Protein AF-O88651-F1 (afdb_monomer)

Organism: Marmota monax (NCBI:txid9995)

pLDDT: mean 89.97, std 7.86, range [65.25, 98.12]

Sequence (141 aa):
VVKGGSSGKGTTLRGRSDADLVVFLENLTSFEDQLRRRGEFITEIKKQLEACPKEKFDVKFRIQSSRWSNPRVLSFVLSSSDLSEEVEFDVLPAFDALGQLTKGYRPSPQIYVKLIEECTSRKLEGEFSTCFTELQRAFLK

InterPro domains:
  IPR002934 Polymerase, nucleotidyl transferase domain [PF01909] (1-52)
  IPR006116 2-5OAS/ClassI-CCAase, nucleotidyltransferase domain [cd05400] (1-108)
  IPR018952 2'-5'-oligoadenylate synthetase 1, domain 2/C-terminal [PF10421] (106-141)
  IPR043518 2-5-oligoadenylate synthetase, N-terminal conserved site [PS00832] (5-24)
  IPR043519 Nucleotidyltransferase superfamily [G3DSA:3.30.460.10] (1-102)
  IPR043519 Nucleotidyltransferase superfamily [SSF81301] (1-141)

Nearest PDB structures (foldseek):
  4rwo-assembly1_A  TM=9.104E-01  e=2.899E-19  Sus scrofa
  4ig8-assembly1_A  TM=9.335E-01  e=1.717E-18  Homo sapiens
  4rwq-assembly2_B  TM=7.710E-01  e=2.720E-15  Sus scrofa
  1px5-assembly2_B  TM=7.931E-01  e=2.213E-14  Sus scrofa
  1px5-assembly1_A  TM=8.001E-01  e=5.737E-14  Sus scrofa

Structure (mmCIF, N/CA/C/O backbone):
data_AF-O88651-F1
#
_entry.id   AF-O88651-F1
#
loop_
_atom_site.group_PDB
_atom_site.id
_atom_site.type_symbol
_atom_site.label_atom_id
_atom_site.label_alt_id
_atom_site.label_comp_id
_atom_site.label_asym_id
_atom_site.label_entity_id
_atom_site.label_seq_id
_atom_site.pdbx_PDB_ins_code
_atom_site.Cartn_x
_atom_site.Cartn_y
_atom_site.Cartn_z
_atom_site.occupancy
_atom_site.B_iso_or_equiv
_atom_site.auth_seq_id
_atom_site.auth_comp_id
_atom_site.auth_asym_id
_atom_site.auth_atom_id
_atom_site.pdbx_PDB_model_num
ATOM 1 N N . VAL A 1 1 ? -4.100 -6.310 -6.528 1.00 91.12 1 VAL A N 1
ATOM 2 C CA . VAL A 1 1 ? -3.362 -5.037 -6.736 1.00 91.12 1 VAL A CA 1
ATOM 3 C C . VAL A 1 1 ? -4.351 -3.951 -7.109 1.00 91.12 1 VAL A C 1
ATOM 5 O O . VAL A 1 1 ? -5.204 -4.192 -7.956 1.00 91.12 1 VAL A O 1
ATOM 8 N N . VAL A 1 2 ? -4.255 -2.779 -6.485 1.00 92.75 2 VAL A N 1
ATOM 9 C CA . VAL A 1 2 ? -5.136 -1.632 -6.723 1.00 92.75 2 VAL A CA 1
ATOM 10 C C . VAL A 1 2 ? -4.307 -0.424 -7.141 1.00 92.75 2 VAL A C 1
ATOM 12 O O . VAL A 1 2 ? -3.327 -0.079 -6.489 1.00 92.75 2 VAL A O 1
ATOM 15 N N . LYS A 1 3 ? -4.741 0.248 -8.211 1.00 92.31 3 LYS A N 1
ATOM 16 C CA . L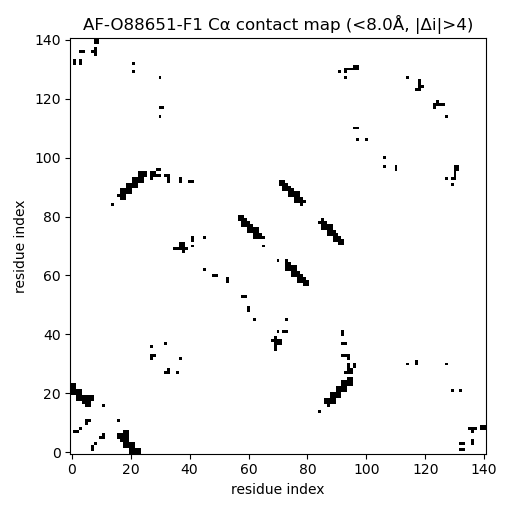YS A 1 3 ? -4.204 1.548 -8.621 1.00 92.31 3 LYS A CA 1
ATOM 17 C C . LYS A 1 3 ? -4.685 2.628 -7.648 1.00 92.31 3 LYS A C 1
ATOM 19 O O . LYS A 1 3 ? -5.884 2.936 -7.628 1.00 92.31 3 LYS A O 1
ATOM 24 N N . GLY A 1 4 ? -3.765 3.145 -6.843 1.00 91.06 4 GLY A N 1
ATOM 25 C CA . GLY A 1 4 ? -3.966 4.240 -5.900 1.00 91.06 4 GLY A CA 1
ATOM 26 C C . GLY A 1 4 ? -3.600 5.596 -6.498 1.00 91.06 4 GLY A C 1
ATOM 27 O O . GLY A 1 4 ? -3.540 5.749 -7.719 1.00 91.06 4 GLY A O 1
ATOM 28 N N . GLY A 1 5 ? -3.365 6.583 -5.634 1.00 89.06 5 GLY A N 1
ATOM 29 C CA . GLY A 1 5 ? -2.819 7.873 -6.052 1.00 89.06 5 GLY A CA 1
ATOM 30 C C . GLY A 1 5 ? -3.679 8.669 -7.021 1.00 89.06 5 GLY A C 1
ATOM 31 O O . GLY A 1 5 ? -4.852 8.365 -7.267 1.00 89.06 5 GLY A O 1
ATOM 32 N N . SER A 1 6 ? -3.067 9.704 -7.592 1.00 85.25 6 SER A N 1
ATOM 33 C CA . SER A 1 6 ? -3.672 10.553 -8.627 1.00 85.25 6 SER A CA 1
ATOM 34 C C . SER A 1 6 ? -4.156 9.719 -9.819 1.00 85.25 6 SER A C 1
ATOM 36 O O . SER A 1 6 ? -5.283 9.865 -10.297 1.00 85.25 6 SER A O 1
ATOM 38 N N . SER A 1 7 ? -3.336 8.750 -10.215 1.00 84.69 7 SER A N 1
ATOM 39 C CA . SER A 1 7 ? -3.562 7.843 -11.329 1.00 84.69 7 SER A CA 1
ATOM 40 C C . SER A 1 7 ? -4.765 6.910 -11.118 1.00 84.69 7 SER A C 1
ATOM 42 O O . SER A 1 7 ? -5.477 6.593 -12.076 1.00 84.69 7 SER A O 1
ATOM 44 N N . GLY A 1 8 ? -5.044 6.481 -9.889 1.00 83.81 8 GLY A N 1
ATOM 45 C CA . GLY A 1 8 ? -6.235 5.712 -9.524 1.00 83.81 8 GLY A CA 1
ATOM 46 C C . GLY A 1 8 ? -7.487 6.575 -9.401 1.00 83.81 8 GLY A C 1
ATOM 47 O O . GLY A 1 8 ? -8.567 6.149 -9.824 1.00 83.81 8 GLY A O 1
ATOM 48 N N . LYS A 1 9 ? -7.326 7.784 -8.854 1.00 88.81 9 LYS A N 1
ATOM 49 C CA . LYS A 1 9 ? -8.387 8.777 -8.615 1.00 88.81 9 LYS A CA 1
ATOM 50 C C . LYS A 1 9 ? -8.850 9.492 -9.890 1.00 88.81 9 LYS A C 1
ATOM 52 O O . LYS A 1 9 ? -9.948 10.022 -9.906 1.00 88.81 9 LYS A O 1
ATOM 57 N N . GLY A 1 10 ? -8.062 9.460 -10.966 1.00 84.44 10 GLY A N 1
ATOM 58 C CA . GLY A 1 10 ? -8.381 10.161 -12.217 1.00 84.44 10 GLY A CA 1
ATOM 59 C C . GLY A 1 10 ? -7.986 11.640 -12.201 1.00 84.44 10 GLY A C 1
ATOM 60 O O . GLY A 1 10 ? -8.532 12.427 -12.962 1.00 84.44 10 GLY A O 1
ATOM 61 N N . THR A 1 11 ? -7.034 12.013 -11.345 1.00 84.38 11 THR A N 1
ATOM 62 C CA . THR A 1 11 ? -6.555 13.393 -11.160 1.00 84.38 11 THR A CA 1
ATOM 63 C C . THR A 1 11 ? -5.093 13.549 -11.599 1.00 84.38 11 THR A C 1
ATOM 65 O O . THR A 1 11 ? -4.347 14.342 -11.027 1.00 84.38 11 THR A O 1
ATOM 68 N N . THR A 1 12 ? -4.651 12.730 -12.557 1.00 86.31 12 THR A N 1
ATOM 69 C CA . THR A 1 12 ? -3.280 12.698 -13.090 1.00 86.31 12 THR A CA 1
ATOM 70 C C . THR A 1 12 ? -2.936 13.997 -13.818 1.00 86.31 12 THR A C 1
ATOM 72 O O . THR A 1 12 ? -3.727 14.498 -14.616 1.00 86.31 12 THR A O 1
ATOM 75 N N . LEU A 1 13 ? -1.722 14.504 -13.602 1.00 82.62 13 LEU A N 1
ATOM 76 C CA . LEU A 1 13 ? -1.134 15.599 -14.369 1.00 82.62 13 LEU A CA 1
ATOM 77 C C . LEU A 1 13 ? -0.146 15.034 -15.395 1.00 82.62 13 LEU A C 1
ATOM 79 O O . LEU A 1 13 ? 0.696 14.194 -15.076 1.00 82.62 13 LEU A O 1
ATOM 83 N N . ARG A 1 14 ? -0.236 15.510 -16.641 1.00 79.50 14 ARG A N 1
ATOM 84 C CA . ARG A 1 14 ? 0.611 15.039 -17.747 1.00 79.50 14 ARG A CA 1
ATOM 85 C C . ARG A 1 14 ? 2.102 15.216 -17.418 1.00 79.50 14 ARG A C 1
ATOM 87 O O . ARG A 1 14 ? 2.517 16.316 -17.058 1.00 79.50 14 ARG A O 1
ATOM 94 N N . GLY A 1 15 ? 2.881 14.140 -17.556 1.00 73.06 15 GLY A N 1
ATOM 95 C CA . GLY A 1 15 ? 4.343 14.130 -17.397 1.00 73.06 15 GLY A CA 1
ATOM 96 C C . GLY A 1 15 ? 4.864 14.374 -15.973 1.00 73.06 15 GLY A C 1
ATOM 97 O O . GLY A 1 15 ? 6.047 14.652 -15.806 1.00 73.06 15 GLY A O 1
ATOM 98 N N . ARG A 1 16 ? 4.000 14.354 -14.945 1.00 72.88 16 ARG A N 1
ATOM 99 C CA . ARG A 1 16 ? 4.386 14.651 -13.547 1.00 72.88 16 ARG A CA 1
ATOM 100 C C . ARG A 1 16 ? 3.813 13.698 -12.505 1.00 72.88 16 ARG A C 1
ATOM 102 O O . ARG A 1 16 ? 4.064 13.890 -11.322 1.00 72.88 16 ARG A O 1
ATOM 109 N N . SER A 1 17 ? 2.987 12.746 -12.917 1.00 72.12 17 SER A N 1
ATOM 110 C CA . SER A 1 17 ? 2.317 11.845 -11.988 1.00 72.12 17 SER A CA 1
ATOM 111 C C . SER A 1 17 ? 2.987 10.485 -11.965 1.00 72.12 17 SER A C 1
ATOM 113 O O . SER A 1 17 ? 3.220 9.870 -13.003 1.00 72.12 17 SER A O 1
ATOM 115 N N . ASP A 1 18 ? 3.212 10.030 -10.749 1.00 84.12 18 ASP A N 1
ATOM 116 C CA . ASP A 1 18 ? 3.539 8.674 -10.363 1.00 84.12 18 ASP A CA 1
ATOM 117 C C . ASP A 1 18 ? 2.312 7.743 -10.432 1.00 84.12 18 ASP A C 1
ATOM 119 O O . ASP A 1 18 ? 1.139 8.141 -10.567 1.00 84.12 18 ASP A O 1
ATOM 123 N N . ALA A 1 19 ? 2.597 6.447 -10.383 1.00 90.12 19 ALA A N 1
ATOM 124 C CA . ALA A 1 19 ? 1.608 5.390 -10.307 1.00 90.12 19 ALA A CA 1
ATOM 125 C C . ALA A 1 19 ? 1.743 4.618 -8.989 1.00 90.12 19 ALA A C 1
ATOM 127 O O . ALA A 1 19 ? 2.574 3.720 -8.861 1.00 90.12 19 ALA A O 1
ATOM 128 N N . ASP A 1 20 ? 0.844 4.910 -8.048 1.00 93.75 20 ASP A N 1
ATOM 129 C CA . ASP A 1 20 ? 0.727 4.139 -6.810 1.00 93.75 20 ASP A CA 1
ATOM 130 C C . ASP A 1 20 ? 0.071 2.779 -7.072 1.00 93.75 20 ASP A C 1
ATOM 132 O O . ASP A 1 20 ? -1.071 2.684 -7.547 1.00 93.75 20 ASP A O 1
ATOM 136 N N . LEU A 1 21 ? 0.764 1.716 -6.689 1.00 96.12 21 LEU A N 1
ATOM 137 C CA . LEU A 1 21 ? 0.292 0.341 -6.712 1.00 96.12 21 LEU A CA 1
ATOM 138 C C . LEU A 1 21 ? 0.207 -0.189 -5.284 1.00 96.12 21 LEU A C 1
ATOM 140 O O . LEU A 1 21 ? 1.209 -0.542 -4.663 1.00 96.12 21 LEU A O 1
ATOM 144 N N . VAL A 1 22 ? -1.016 -0.312 -4.773 1.00 96.81 22 VAL A N 1
ATOM 145 C CA . VAL A 1 22 ? -1.257 -0.978 -3.491 1.00 96.81 22 VAL A CA 1
ATOM 146 C C . VAL A 1 22 ? -1.397 -2.476 -3.728 1.00 96.81 22 VAL A C 1
ATOM 148 O O . VAL A 1 22 ? -2.274 -2.937 -4.471 1.00 96.81 22 VAL A O 1
ATOM 151 N N . VAL A 1 23 ? -0.506 -3.248 -3.114 1.00 97.19 23 VAL A N 1
ATOM 152 C CA . 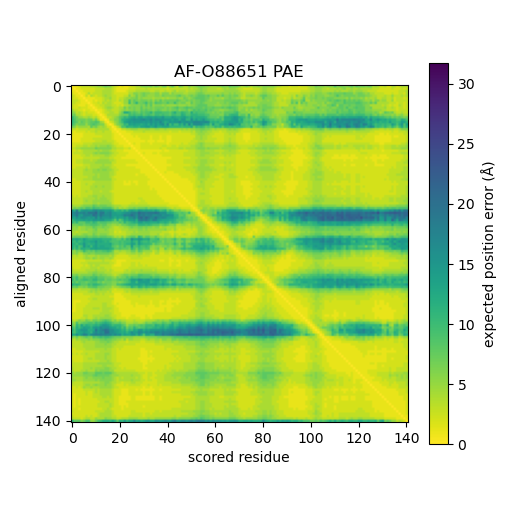VAL A 1 23 ? -0.442 -4.704 -3.256 1.00 97.19 23 VAL A CA 1
ATOM 153 C C . VAL A 1 23 ? -0.962 -5.335 -1.973 1.00 97.19 23 VAL A C 1
ATOM 155 O O . VAL A 1 23 ? -0.255 -5.422 -0.973 1.00 97.19 23 VAL A O 1
ATOM 158 N N . PHE A 1 24 ? -2.219 -5.765 -2.015 1.00 97.12 24 PHE A N 1
ATOM 159 C CA . PHE A 1 24 ? -2.829 -6.545 -0.947 1.00 97.12 24 PHE A CA 1
ATOM 160 C C . PHE A 1 24 ? -2.261 -7.963 -0.937 1.00 97.12 24 PHE A C 1
ATOM 162 O O . PHE A 1 24 ? -2.270 -8.633 -1.972 1.00 97.12 24 PHE A O 1
ATOM 169 N N . LEU A 1 25 ? -1.736 -8.389 0.211 1.00 96.00 25 LEU A N 1
ATOM 170 C CA . LEU A 1 25 ? -1.081 -9.685 0.383 1.00 96.00 25 LEU A CA 1
ATOM 171 C C . LEU A 1 25 ? -1.844 -10.519 1.407 1.00 96.00 25 LEU A C 1
ATOM 173 O O . LEU A 1 25 ? -2.001 -10.090 2.545 1.00 96.00 25 LEU A O 1
ATOM 177 N N . GLU A 1 26 ? -2.235 -11.738 1.037 1.00 94.44 26 GLU 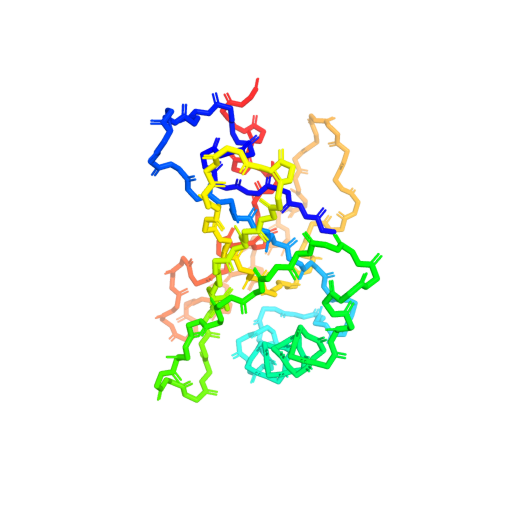A N 1
ATOM 178 C CA . GLU A 1 26 ? -2.949 -12.667 1.932 1.00 94.44 26 GLU A CA 1
ATOM 179 C C . GLU A 1 26 ? -2.141 -13.011 3.195 1.00 94.44 26 GLU A C 1
ATOM 181 O O . GLU A 1 26 ? -2.700 -13.317 4.244 1.00 94.44 26 GLU A O 1
ATOM 186 N N . ASN A 1 27 ? -0.809 -12.928 3.119 1.00 95.94 27 ASN A N 1
ATOM 187 C CA . ASN A 1 27 ? 0.085 -13.179 4.248 1.00 95.94 27 ASN A CA 1
ATOM 188 C C . ASN A 1 27 ? 0.134 -12.037 5.278 1.00 95.94 27 ASN A C 1
ATOM 190 O O . ASN A 1 27 ? 0.759 -12.216 6.326 1.00 95.94 27 ASN A O 1
ATOM 194 N N . LEU A 1 28 ? -0.451 -10.875 4.974 1.00 96.56 28 LEU A N 1
ATOM 195 C CA . LEU A 1 28 ? -0.643 -9.775 5.913 1.00 96.56 28 LEU A CA 1
ATOM 196 C C . LEU A 1 28 ? -2.065 -9.883 6.456 1.00 96.56 28 LEU A C 1
ATOM 198 O O . LEU A 1 28 ? -3.010 -9.633 5.719 1.00 96.56 28 LEU A O 1
ATOM 202 N N . THR A 1 29 ? -2.220 -10.273 7.723 1.00 96.88 29 THR A N 1
ATOM 203 C CA . THR A 1 29 ? -3.545 -10.607 8.286 1.00 96.88 29 THR A CA 1
ATOM 204 C C . THR A 1 29 ? -4.099 -9.553 9.245 1.00 96.88 29 THR A C 1
ATOM 206 O O . THR A 1 29 ? -5.252 -9.633 9.672 1.00 96.88 29 THR A O 1
ATOM 209 N N . SER A 1 30 ? -3.288 -8.550 9.582 1.00 97.69 30 SER A N 1
ATOM 210 C CA . SER A 1 30 ? -3.637 -7.466 10.495 1.00 97.69 30 SER A CA 1
ATOM 211 C C . SER A 1 30 ?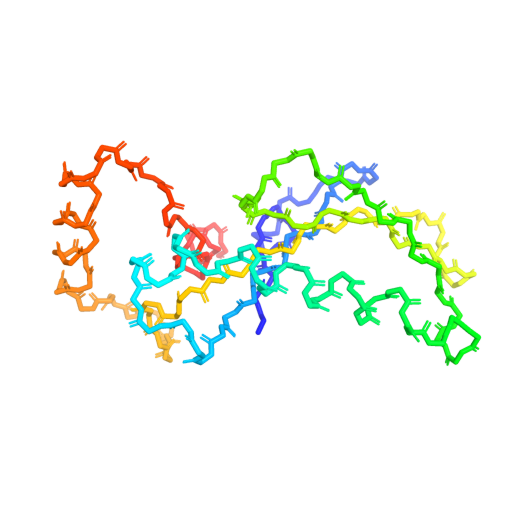 -2.843 -6.191 10.189 1.00 97.69 30 SER A C 1
ATOM 213 O O . SER A 1 30 ? -1.853 -6.201 9.450 1.00 97.69 30 SER A O 1
ATOM 215 N N . PHE A 1 31 ? -3.262 -5.075 10.792 1.00 97.81 31 PHE A N 1
ATOM 216 C CA . PHE A 1 31 ? -2.508 -3.818 10.758 1.00 97.81 31 PHE A CA 1
ATOM 217 C C . PHE A 1 31 ? -1.110 -3.982 11.379 1.00 97.81 31 PHE A C 1
ATOM 219 O O . PHE A 1 31 ? -0.119 -3.527 10.806 1.00 97.81 31 PHE A O 1
ATOM 226 N N . GLU A 1 32 ? -1.009 -4.704 12.498 1.00 96.69 32 GLU A N 1
ATOM 227 C CA . GLU A 1 32 ? 0.271 -5.042 13.126 1.00 96.69 32 GLU A CA 1
ATOM 228 C C . GLU A 1 32 ? 1.180 -5.850 12.188 1.00 96.69 32 GLU A C 1
ATOM 230 O O . GLU A 1 32 ? 2.365 -5.533 12.049 1.00 96.69 32 GLU A O 1
ATOM 235 N N . ASP A 1 33 ? 0.638 -6.864 11.505 1.00 96.81 33 ASP A N 1
ATOM 236 C CA . ASP A 1 33 ? 1.400 -7.681 10.559 1.00 96.81 33 ASP A CA 1
ATOM 237 C C . ASP A 1 33 ? 1.982 -6.825 9.437 1.00 96.81 33 ASP A C 1
ATOM 239 O O . ASP A 1 33 ? 3.167 -6.950 9.118 1.00 96.81 33 ASP A O 1
ATOM 243 N N . GLN A 1 34 ? 1.178 -5.926 8.859 1.00 97.06 34 GLN A N 1
ATOM 244 C CA . GLN A 1 34 ? 1.659 -4.986 7.849 1.00 97.06 34 GLN A CA 1
ATOM 245 C C . GLN A 1 34 ? 2.784 -4.118 8.406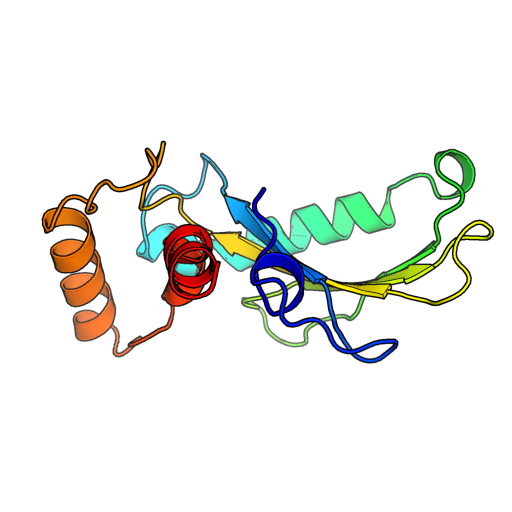 1.00 97.06 34 GLN A C 1
ATOM 247 O O . GLN A 1 34 ? 3.815 -3.962 7.750 1.00 97.06 34 GLN A O 1
ATOM 252 N N . LEU A 1 35 ? 2.617 -3.568 9.610 1.00 95.31 35 LEU A N 1
ATOM 253 C CA . LEU A 1 35 ? 3.637 -2.734 10.234 1.00 95.31 35 LEU A CA 1
ATOM 254 C C . LEU A 1 35 ? 4.948 -3.501 10.416 1.00 95.31 35 LEU A C 1
ATOM 256 O O . LEU A 1 35 ? 6.008 -2.965 10.105 1.00 95.31 35 LEU A O 1
ATOM 260 N N . ARG A 1 36 ? 4.895 -4.746 10.894 1.00 95.25 36 ARG A N 1
ATOM 261 C CA . ARG A 1 36 ? 6.089 -5.534 11.218 1.00 95.25 36 ARG A CA 1
ATOM 262 C C . ARG A 1 36 ? 6.772 -6.122 9.984 1.00 95.25 36 ARG A C 1
ATOM 264 O O . ARG A 1 36 ? 7.995 -6.221 9.965 1.00 95.25 36 ARG A O 1
ATOM 271 N N . ARG A 1 37 ? 5.995 -6.530 8.976 1.00 95.75 37 ARG A N 1
ATOM 272 C CA . ARG A 1 37 ? 6.467 -7.415 7.898 1.00 95.75 37 ARG A CA 1
ATOM 273 C C . ARG A 1 37 ? 6.508 -6.778 6.518 1.00 95.75 37 ARG A C 1
ATOM 275 O O . ARG A 1 37 ? 7.065 -7.386 5.610 1.00 95.75 37 ARG A O 1
ATOM 282 N N . ARG A 1 38 ? 5.969 -5.570 6.308 1.00 94.50 38 ARG A N 1
ATOM 283 C CA . ARG A 1 38 ? 5.993 -4.934 4.971 1.00 94.50 38 ARG A CA 1
ATOM 284 C C . ARG A 1 38 ? 7.397 -4.849 4.364 1.00 94.50 38 ARG A C 1
ATOM 286 O O . ARG A 1 38 ? 7.531 -5.033 3.159 1.00 94.50 38 ARG A O 1
ATOM 293 N N . GLY A 1 39 ? 8.437 -4.643 5.178 1.00 94.19 39 GLY A N 1
ATOM 294 C CA . GLY A 1 39 ? 9.829 -4.640 4.723 1.00 94.19 39 GLY A CA 1
ATOM 295 C C . GLY A 1 39 ? 10.283 -5.979 4.126 1.00 94.19 39 GLY A C 1
ATOM 296 O O . GLY A 1 39 ? 11.029 -5.981 3.146 1.00 94.19 39 GLY A O 1
ATOM 297 N N . GLU A 1 40 ? 9.787 -7.107 4.652 1.00 95.06 40 GLU A N 1
ATOM 298 C CA . GLU A 1 40 ? 10.051 -8.454 4.119 1.00 95.06 40 GLU A CA 1
ATOM 299 C C . GLU A 1 40 ? 9.511 -8.557 2.685 1.00 95.0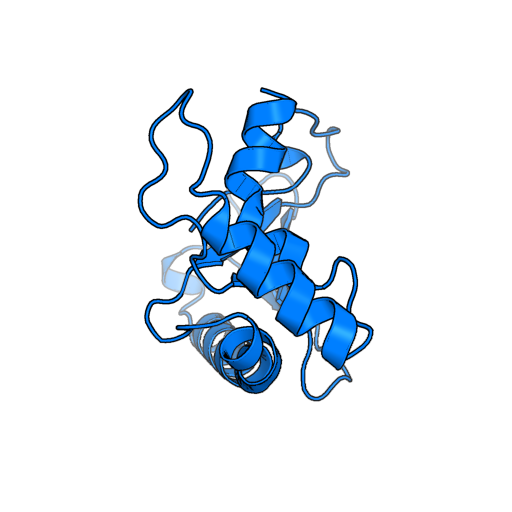6 40 GLU A C 1
ATOM 301 O O . GLU A 1 40 ? 10.234 -8.921 1.757 1.00 95.06 40 GLU A O 1
ATOM 306 N N . PHE A 1 41 ? 8.258 -8.138 2.485 1.00 95.25 41 PHE A N 1
ATOM 307 C CA . PHE A 1 41 ? 7.606 -8.166 1.177 1.00 95.25 41 PHE A CA 1
ATOM 308 C C . PHE A 1 41 ? 8.208 -7.164 0.195 1.00 95.25 41 PHE A C 1
ATOM 310 O O . PHE A 1 41 ? 8.391 -7.501 -0.969 1.00 95.25 41 PHE A O 1
ATOM 317 N N . ILE A 1 42 ? 8.574 -5.961 0.645 1.00 95.56 42 ILE A N 1
ATOM 318 C CA . ILE A 1 42 ? 9.289 -4.989 -0.194 1.00 95.56 42 ILE A CA 1
ATOM 319 C C . ILE A 1 42 ? 10.616 -5.570 -0.682 1.00 95.56 42 ILE A C 1
ATOM 321 O O . ILE A 1 42 ? 10.947 -5.435 -1.859 1.00 95.56 42 ILE A O 1
ATOM 325 N N . THR A 1 43 ? 11.360 -6.236 0.201 1.00 94.06 43 THR A N 1
ATOM 326 C CA . THR A 1 43 ? 12.638 -6.861 -0.157 1.00 94.06 43 THR A CA 1
ATOM 327 C C . THR A 1 43 ? 12.442 -7.963 -1.192 1.00 94.06 43 THR A C 1
ATOM 329 O O . THR A 1 43 ? 13.178 -8.012 -2.178 1.00 94.06 43 THR A O 1
ATOM 332 N N . GLU A 1 44 ? 11.425 -8.809 -1.017 1.00 95.25 44 GLU A N 1
ATOM 333 C CA . GLU A 1 44 ? 11.127 -9.874 -1.976 1.00 95.25 44 GLU A CA 1
ATOM 334 C C . GLU A 1 44 ? 10.653 -9.317 -3.326 1.00 95.25 44 GLU A C 1
ATOM 336 O O . GLU A 1 44 ? 11.169 -9.719 -4.366 1.00 95.25 44 GLU A O 1
ATOM 341 N N . ILE A 1 45 ? 9.748 -8.332 -3.338 1.00 94.00 45 ILE A N 1
ATOM 342 C CA . ILE A 1 45 ? 9.296 -7.678 -4.577 1.00 94.00 45 ILE A CA 1
ATOM 343 C C . ILE A 1 45 ? 10.486 -7.046 -5.306 1.00 94.00 45 ILE A C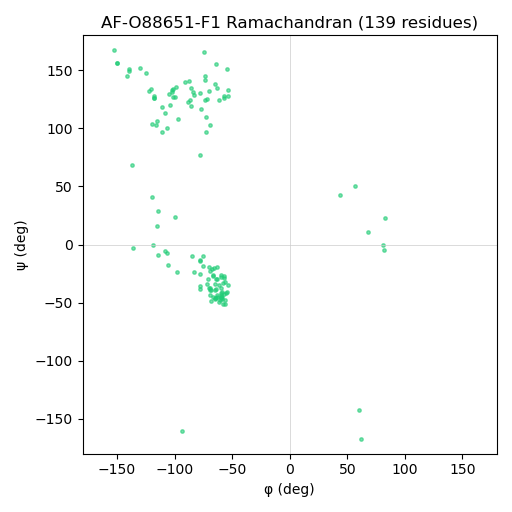 1
ATOM 345 O O . ILE A 1 45 ? 10.633 -7.231 -6.513 1.00 94.00 45 ILE A O 1
ATOM 349 N N . LYS A 1 46 ? 11.370 -6.345 -4.582 1.00 93.62 46 LYS A N 1
ATOM 350 C CA . LYS A 1 46 ? 12.597 -5.774 -5.149 1.00 93.62 46 LYS A CA 1
ATOM 351 C C . LYS A 1 46 ? 13.454 -6.854 -5.811 1.00 93.62 46 LYS A C 1
ATOM 353 O O . LYS A 1 46 ? 13.824 -6.700 -6.971 1.00 93.62 46 LYS A O 1
ATOM 358 N N . LYS A 1 47 ? 13.729 -7.952 -5.105 1.00 93.44 47 LYS A N 1
ATOM 359 C CA . LYS A 1 47 ? 14.528 -9.070 -5.622 1.00 93.44 47 LYS A CA 1
ATOM 360 C C . LYS A 1 47 ? 13.930 -9.650 -6.907 1.00 93.44 47 LYS A C 1
ATOM 362 O O . LYS A 1 47 ? 14.664 -9.914 -7.856 1.00 93.44 47 LYS A O 1
ATOM 367 N N . GLN A 1 48 ? 12.609 -9.819 -6.963 1.00 92.31 48 GLN A N 1
ATOM 368 C CA . GLN A 1 48 ? 11.927 -10.330 -8.155 1.00 92.31 48 GLN A CA 1
ATOM 369 C C . GLN A 1 48 ? 11.963 -9.332 -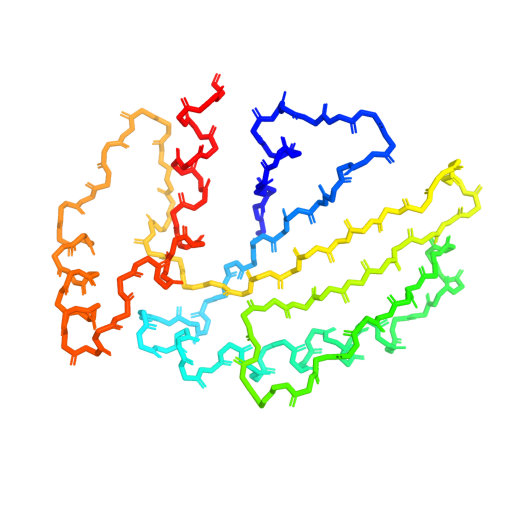9.322 1.00 92.31 48 GLN A C 1
ATOM 371 O O . GLN A 1 48 ? 12.152 -9.742 -10.465 1.00 92.31 48 GLN A O 1
ATOM 376 N N . LEU A 1 49 ? 11.852 -8.025 -9.057 1.00 90.31 49 LEU A N 1
ATOM 377 C CA . LEU A 1 49 ? 12.026 -6.989 -10.083 1.00 90.31 49 LEU A CA 1
ATOM 378 C C . LEU A 1 49 ? 13.454 -6.974 -10.651 1.00 90.31 49 LEU A C 1
ATOM 380 O O . LEU A 1 49 ? 13.629 -6.795 -11.854 1.00 90.31 49 LEU A O 1
ATOM 384 N N . GLU A 1 50 ? 14.471 -7.192 -9.814 1.00 89.81 50 GLU A N 1
ATOM 385 C CA . GLU A 1 50 ? 15.875 -7.281 -10.246 1.00 89.81 50 GLU A CA 1
ATOM 386 C C . GLU A 1 50 ? 16.155 -8.556 -11.051 1.00 89.81 50 GLU A C 1
ATOM 388 O O . GLU A 1 50 ? 16.901 -8.507 -12.030 1.00 89.81 50 GLU A O 1
ATOM 393 N N . ALA A 1 51 ? 15.539 -9.677 -10.665 1.00 89.19 51 ALA A N 1
ATOM 394 C CA . ALA A 1 51 ? 15.655 -10.963 -11.352 1.00 89.19 51 ALA A CA 1
ATOM 395 C C . ALA A 1 51 ? 14.807 -11.055 -12.634 1.00 89.19 51 ALA A C 1
ATOM 397 O O . ALA A 1 51 ? 15.004 -11.972 -13.434 1.00 89.19 51 ALA A O 1
ATOM 398 N N . CYS A 1 52 ? 13.861 -10.132 -12.836 1.00 84.50 52 CYS A N 1
ATOM 399 C CA . CYS A 1 52 ? 12.973 -10.142 -13.989 1.00 84.50 52 CYS A CA 1
ATOM 400 C C . CYS A 1 52 ? 13.784 -10.009 -15.295 1.00 84.50 52 CYS A C 1
ATOM 402 O O . CYS A 1 52 ? 14.536 -9.040 -15.460 1.00 84.50 52 CYS A O 1
ATOM 404 N N . PRO A 1 53 ? 13.647 -10.953 -16.248 1.00 74.56 53 PRO A N 1
ATOM 405 C CA . PRO A 1 53 ? 14.380 -10.903 -17.505 1.00 74.56 53 PRO A CA 1
ATOM 406 C C . PRO A 1 53 ? 13.873 -9.742 -18.366 1.00 74.56 53 PRO A C 1
ATOM 408 O O . PRO A 1 53 ? 12.821 -9.817 -19.001 1.00 74.56 53 PRO A O 1
ATOM 411 N N . LYS A 1 54 ? 14.661 -8.665 -18.391 1.00 71.00 54 LYS A N 1
ATOM 412 C CA . LYS A 1 54 ? 14.362 -7.392 -19.070 1.00 71.00 54 LYS A CA 1
ATOM 413 C C . LYS A 1 54 ? 14.118 -7.564 -20.572 1.00 71.00 54 LYS A C 1
ATOM 415 O O . LYS A 1 54 ? 13.264 -6.894 -21.138 1.00 71.00 54 LYS A O 1
ATOM 420 N N . GLU A 1 55 ? 14.812 -8.519 -21.187 1.00 65.25 55 GLU A N 1
ATOM 421 C CA . GLU A 1 55 ? 14.708 -8.851 -22.614 1.00 65.25 55 GLU A CA 1
ATOM 422 C C . GLU A 1 55 ? 13.348 -9.447 -22.998 1.00 65.25 55 GLU A C 1
ATOM 424 O O . GLU A 1 55 ? 12.915 -9.308 -24.135 1.00 65.25 55 GLU A O 1
ATOM 429 N N . LYS A 1 56 ? 12.642 -10.090 -22.056 1.00 70.06 56 LYS A N 1
ATOM 430 C CA . LYS A 1 56 ? 11.350 -10.733 -22.340 1.00 70.06 56 LYS A CA 1
ATOM 431 C C . LYS A 1 56 ? 10.196 -9.733 -22.431 1.00 70.06 56 LYS A C 1
ATOM 433 O O . LYS A 1 56 ? 9.183 -10.029 -23.055 1.00 70.06 56 LYS A O 1
ATOM 438 N N . PHE A 1 57 ? 10.336 -8.583 -21.779 1.00 70.44 57 PHE A N 1
ATOM 439 C CA . PHE A 1 57 ? 9.265 -7.601 -21.619 1.00 70.44 57 PHE A CA 1
ATOM 440 C C . PHE A 1 57 ? 9.597 -6.240 -22.242 1.00 70.44 57 PHE A C 1
ATOM 442 O O . PHE A 1 57 ? 8.776 -5.341 -22.142 1.00 70.44 57 PHE A O 1
ATOM 449 N N . ASP A 1 58 ? 10.789 -6.085 -22.831 1.00 83.69 58 ASP A N 1
ATOM 450 C CA . ASP A 1 58 ? 11.332 -4.812 -23.326 1.00 83.69 58 ASP A CA 1
ATOM 451 C C . ASP A 1 58 ? 11.125 -3.636 -22.349 1.00 83.69 58 ASP A C 1
ATOM 453 O O . ASP A 1 58 ? 10.748 -2.519 -22.706 1.00 83.69 58 ASP A O 1
ATOM 457 N N . VAL A 1 59 ? 11.357 -3.904 -21.062 1.00 84.38 59 VAL A N 1
ATOM 458 C CA . VAL A 1 59 ? 11.278 -2.907 -19.988 1.00 84.38 59 VAL A CA 1
ATOM 459 C C . VAL A 1 59 ? 12.578 -2.871 -19.200 1.00 84.38 59 VAL A C 1
ATOM 461 O O . VAL A 1 59 ? 13.253 -3.881 -18.984 1.00 84.38 59 VAL A O 1
ATOM 464 N N . LYS A 1 60 ? 12.917 -1.683 -18.711 1.00 87.88 60 LYS A N 1
ATOM 465 C CA . LYS A 1 60 ? 14.030 -1.438 -17.802 1.00 87.88 60 LYS A CA 1
ATOM 466 C C . LYS A 1 60 ? 13.482 -0.883 -16.498 1.00 87.88 60 LYS A C 1
ATOM 468 O O . LYS A 1 60 ? 12.765 0.112 -16.483 1.00 87.88 60 LYS A O 1
ATOM 473 N N . PHE A 1 61 ? 13.872 -1.523 -15.402 1.00 89.88 61 PHE A N 1
ATOM 474 C CA . PHE A 1 61 ? 13.581 -1.065 -14.050 1.00 89.88 61 PHE A CA 1
ATOM 475 C C . PHE A 1 61 ? 14.812 -0.378 -13.462 1.00 89.88 61 PHE A C 1
ATOM 477 O O . PHE A 1 61 ? 15.897 -0.969 -13.420 1.00 89.88 61 PHE A O 1
ATOM 484 N N . ARG A 1 62 ? 14.639 0.850 -12.971 1.00 91.38 62 ARG A N 1
ATOM 485 C CA . ARG A 1 62 ? 15.609 1.551 -12.126 1.00 91.38 62 ARG A CA 1
ATOM 486 C C . ARG A 1 62 ? 15.032 1.657 -10.721 1.00 91.38 62 ARG A C 1
ATOM 488 O O . ARG A 1 62 ? 14.222 2.536 -10.438 1.00 91.38 62 ARG A O 1
ATOM 495 N N . ILE A 1 63 ? 15.437 0.730 -9.859 1.00 91.56 63 ILE A N 1
ATOM 496 C CA . ILE A 1 63 ? 14.934 0.628 -8.488 1.00 91.56 63 ILE A CA 1
ATOM 497 C C . ILE A 1 63 ? 15.599 1.682 -7.607 1.00 91.56 63 ILE A C 1
ATOM 499 O O . ILE A 1 63 ? 16.826 1.796 -7.577 1.00 91.56 63 ILE A O 1
ATOM 503 N N . GLN A 1 64 ? 14.791 2.423 -6.855 1.00 88.00 64 GLN A N 1
ATOM 504 C CA . GLN A 1 64 ? 15.273 3.358 -5.851 1.00 88.00 64 GLN A CA 1
ATOM 505 C C . GLN A 1 64 ? 15.446 2.606 -4.526 1.00 88.00 64 GLN A C 1
ATOM 507 O O . GLN A 1 64 ? 14.529 1.962 -4.018 1.00 88.00 64 GLN A O 1
ATOM 512 N N . SER A 1 65 ? 16.657 2.629 -3.968 1.00 78.06 65 SER A N 1
ATOM 513 C CA . SER A 1 65 ? 16.939 1.910 -2.722 1.00 78.06 65 SER A CA 1
ATOM 514 C C . SER A 1 65 ? 16.600 2.768 -1.506 1.00 78.06 65 SER A C 1
ATOM 516 O O . SER A 1 65 ? 17.146 3.856 -1.332 1.00 78.06 65 SER A O 1
ATOM 518 N N . SER A 1 66 ? 15.741 2.245 -0.631 1.00 81.19 66 SER A N 1
ATOM 519 C CA . SER A 1 66 ? 15.497 2.832 0.686 1.00 81.19 66 SER A CA 1
ATOM 520 C C . SER A 1 66 ? 16.680 2.578 1.627 1.00 81.19 66 SER A C 1
ATOM 522 O O . SER A 1 66 ? 17.257 1.492 1.632 1.00 81.19 66 SER A O 1
ATOM 524 N N . ARG A 1 67 ? 17.013 3.571 2.462 1.00 80.00 67 ARG A N 1
ATOM 525 C CA . ARG A 1 67 ? 17.971 3.428 3.579 1.00 80.00 67 ARG A CA 1
ATOM 526 C C . ARG A 1 67 ? 17.326 2.878 4.857 1.00 80.00 67 ARG A C 1
ATOM 528 O O . ARG A 1 67 ? 18.030 2.573 5.813 1.00 80.00 67 ARG A O 1
ATOM 535 N N . TRP A 1 68 ? 15.999 2.793 4.892 1.00 82.31 68 TRP A N 1
ATOM 536 C CA . TRP A 1 68 ? 15.234 2.342 6.052 1.00 82.31 68 TRP A CA 1
ATOM 537 C C . TRP A 1 68 ? 15.084 0.825 6.044 1.00 82.31 68 TRP A C 1
ATOM 539 O O . TRP A 1 68 ? 14.814 0.244 4.997 1.00 82.31 68 TRP A O 1
ATOM 549 N N . SER A 1 69 ? 15.188 0.201 7.218 1.00 75.56 69 SER A N 1
ATOM 550 C CA . SER A 1 69 ? 15.031 -1.251 7.387 1.00 75.56 69 SER A CA 1
ATOM 551 C C . SER A 1 69 ? 13.596 -1.743 7.176 1.00 75.56 69 SER A C 1
ATOM 553 O O . SER A 1 69 ? 13.394 -2.907 6.850 1.00 75.56 69 SER A O 1
ATOM 555 N N . ASN A 1 70 ? 12.598 -0.869 7.336 1.00 83.06 70 ASN A N 1
ATOM 556 C CA . ASN A 1 70 ? 11.184 -1.196 7.147 1.00 83.06 70 ASN A CA 1
ATOM 557 C C . ASN A 1 70 ? 10.443 -0.082 6.377 1.00 83.06 70 ASN A C 1
ATOM 559 O O . ASN A 1 70 ? 9.635 0.652 6.961 1.00 83.06 70 ASN A O 1
ATOM 563 N N . PRO A 1 71 ? 10.760 0.105 5.081 1.00 89.81 71 PRO A N 1
ATOM 564 C CA . PRO A 1 71 ? 10.140 1.144 4.271 1.00 89.81 71 PRO A CA 1
ATOM 565 C C . PRO A 1 71 ? 8.637 0.900 4.106 1.00 89.81 71 PRO A C 1
ATOM 567 O O . PRO A 1 71 ? 8.161 -0.229 4.200 1.00 89.81 71 PRO A O 1
ATOM 570 N N . ARG A 1 72 ? 7.874 1.968 3.854 1.00 92.00 72 ARG A N 1
ATOM 571 C CA . ARG A 1 72 ? 6.437 1.854 3.530 1.00 92.00 72 ARG A CA 1
ATOM 572 C C . ARG A 1 72 ? 6.186 1.539 2.060 1.00 92.00 72 ARG A C 1
ATOM 574 O O . ARG A 1 72 ? 5.119 1.043 1.716 1.00 92.00 72 ARG A O 1
ATOM 581 N N . VAL A 1 73 ? 7.157 1.884 1.225 1.00 94.62 73 VAL A N 1
ATOM 582 C CA . VAL A 1 73 ? 7.036 1.939 -0.223 1.00 94.62 73 VAL A CA 1
ATOM 583 C C . VAL A 1 73 ? 8.322 1.438 -0.867 1.00 94.62 73 VAL A C 1
ATOM 585 O O . VAL A 1 73 ? 9.420 1.646 -0.341 1.00 94.62 73 VAL A O 1
ATOM 588 N N . LEU A 1 74 ? 8.167 0.760 -1.996 1.00 95.44 74 LEU A N 1
ATOM 589 C CA . LEU A 1 74 ? 9.231 0.467 -2.941 1.00 95.44 74 LEU A CA 1
ATOM 590 C C . LEU A 1 74 ? 9.015 1.325 -4.184 1.00 95.44 74 LEU A C 1
ATOM 592 O O . LEU A 1 74 ? 8.062 1.086 -4.922 1.00 95.44 74 LEU A O 1
ATOM 596 N N . SER A 1 75 ? 9.919 2.270 -4.415 1.00 95.00 75 SER A N 1
ATOM 597 C CA . SER A 1 75 ? 9.859 3.170 -5.564 1.00 95.00 75 SER A CA 1
ATOM 598 C C . SER A 1 75 ? 10.789 2.686 -6.675 1.00 95.00 75 SER A C 1
ATOM 600 O O . SER A 1 75 ? 11.934 2.285 -6.430 1.00 95.00 75 SER A O 1
ATOM 602 N N . PHE A 1 76 ? 10.324 2.703 -7.918 1.00 93.31 76 PHE A N 1
ATOM 603 C CA . PHE A 1 76 ? 11.160 2.426 -9.083 1.00 93.31 76 PHE A CA 1
ATOM 604 C C . PHE A 1 76 ? 10.668 3.179 -10.310 1.00 93.31 76 PHE A C 1
ATOM 606 O O . PHE A 1 76 ? 9.497 3.513 -10.435 1.00 93.31 76 PHE A O 1
ATOM 613 N N . VAL A 1 77 ? 11.577 3.400 -11.253 1.00 92.31 77 VAL A N 1
ATOM 614 C CA . VAL A 1 77 ? 11.241 3.962 -12.559 1.00 92.31 77 VAL A CA 1
ATOM 615 C C . VAL A 1 77 ? 11.216 2.847 -13.596 1.00 92.31 77 VAL A C 1
ATOM 617 O O . VAL A 1 77 ? 12.148 2.040 -13.658 1.00 92.31 77 VAL A O 1
ATOM 620 N N . LEU A 1 78 ? 10.151 2.804 -14.391 1.00 90.75 78 LEU A N 1
ATOM 621 C CA . LEU A 1 78 ? 9.988 1.915 -15.533 1.00 90.75 78 LEU A CA 1
ATOM 622 C C . LEU A 1 78 ? 10.172 2.712 -16.825 1.00 90.75 78 LEU A C 1
ATOM 624 O O . LEU A 1 78 ? 9.532 3.743 -17.026 1.00 90.75 78 LEU A O 1
ATOM 628 N N . SER A 1 79 ? 11.014 2.203 -17.717 1.00 89.06 79 SER A N 1
ATOM 629 C CA . SER A 1 79 ? 11.148 2.688 -19.092 1.00 89.06 79 SER A CA 1
ATOM 630 C C . SER A 1 79 ? 11.067 1.527 -20.083 1.00 89.06 79 SER A C 1
ATOM 632 O O . SER A 1 79 ? 11.378 0.390 -19.737 1.00 89.06 79 SER A O 1
ATOM 634 N N . SER A 1 80 ? 10.612 1.794 -21.305 1.00 86.75 80 SER A N 1
ATOM 635 C CA . SER A 1 80 ? 10.449 0.810 -22.387 1.00 86.75 80 SER A CA 1
ATOM 636 C C . SER A 1 80 ? 10.639 1.506 -23.730 1.00 86.75 80 SER A C 1
ATOM 638 O O . SER A 1 80 ? 10.437 2.718 -23.796 1.00 86.75 80 SER A O 1
ATOM 640 N N . SER A 1 81 ? 11.018 0.778 -24.785 1.00 84.38 81 SER A N 1
ATOM 641 C CA . SER A 1 81 ? 11.115 1.379 -26.123 1.00 84.38 81 SER A CA 1
ATOM 642 C C . SER A 1 81 ? 9.744 1.801 -26.674 1.00 84.38 81 SER A C 1
ATOM 644 O O . SER A 1 81 ? 9.656 2.788 -27.402 1.00 84.38 81 SER A O 1
ATOM 646 N N . ASP A 1 82 ? 8.676 1.132 -26.228 1.00 81.69 82 ASP A N 1
ATOM 647 C CA . ASP A 1 82 ? 7.285 1.447 -26.573 1.00 81.69 82 ASP A CA 1
ATOM 648 C C . ASP A 1 82 ? 6.716 2.648 -25.793 1.00 81.69 82 ASP A C 1
ATOM 650 O O . ASP A 1 82 ? 5.649 3.169 -26.129 1.00 81.69 82 ASP A O 1
ATOM 654 N N . LEU A 1 83 ? 7.397 3.099 -24.733 1.00 78.12 83 LEU A N 1
ATOM 655 C CA . LEU A 1 83 ? 6.961 4.228 -23.914 1.00 78.12 83 LEU A CA 1
ATOM 656 C C . LEU A 1 83 ? 7.715 5.498 -24.308 1.00 78.12 83 LEU A C 1
ATOM 658 O O . LEU A 1 83 ? 8.941 5.552 -24.279 1.00 78.12 83 LEU A O 1
ATOM 662 N N . SER A 1 84 ? 6.971 6.566 -24.604 1.00 78.19 84 SER A N 1
ATOM 663 C CA . SER A 1 84 ? 7.559 7.877 -24.906 1.00 78.19 84 SER A CA 1
ATOM 664 C C . SER A 1 84 ? 8.183 8.565 -23.685 1.00 78.19 84 SER A C 1
ATOM 666 O O . SER A 1 84 ? 8.960 9.500 -23.851 1.00 78.19 84 SER A O 1
ATOM 668 N N . GLU A 1 85 ? 7.810 8.150 -22.470 1.00 82.12 85 GLU A N 1
ATOM 669 C CA . GLU A 1 85 ? 8.244 8.741 -21.199 1.00 82.12 85 GLU A CA 1
ATOM 670 C C . GLU A 1 85 ? 8.516 7.642 -20.155 1.00 82.12 85 GLU A C 1
ATOM 672 O O . GLU A 1 85 ? 7.905 6.571 -20.188 1.00 82.12 85 GLU A O 1
ATOM 677 N N . GLU A 1 86 ? 9.431 7.912 -19.217 1.00 88.06 86 GLU A N 1
ATOM 678 C CA . GLU A 1 86 ? 9.630 7.053 -18.045 1.00 88.06 86 GLU A CA 1
ATOM 679 C C . GLU A 1 86 ? 8.468 7.236 -17.054 1.00 88.06 86 GLU A C 1
ATOM 681 O O . GLU A 1 86 ? 7.962 8.345 -16.880 1.00 88.06 86 GLU A O 1
ATOM 686 N N . VAL A 1 87 ? 8.068 6.163 -16.370 1.00 88.06 87 VAL A N 1
ATOM 687 C CA . VAL A 1 87 ? 6.996 6.203 -15.366 1.00 88.06 87 VAL A CA 1
ATOM 688 C C . VAL A 1 87 ? 7.553 5.813 -14.004 1.00 88.06 87 VAL A C 1
ATOM 690 O O . VAL A 1 87 ? 8.155 4.749 -13.854 1.00 88.06 87 VAL A O 1
ATOM 693 N N . GLU A 1 88 ? 7.342 6.667 -13.008 1.00 92.12 88 GLU A N 1
ATOM 694 C CA . GLU A 1 88 ? 7.655 6.370 -11.612 1.00 92.12 88 GLU A CA 1
ATOM 695 C C . GLU A 1 88 ? 6.509 5.585 -10.965 1.00 92.12 88 GLU A C 1
ATOM 697 O O . GLU A 1 88 ? 5.333 5.933 -11.096 1.00 92.12 88 GLU A O 1
ATOM 702 N N . PHE A 1 89 ? 6.862 4.494 -10.294 1.00 93.44 89 PHE A N 1
ATOM 703 C CA . PHE A 1 89 ? 5.946 3.606 -9.598 1.00 93.44 89 PHE A CA 1
ATOM 704 C C . PHE A 1 89 ? 6.303 3.532 -8.126 1.00 93.44 89 PHE A C 1
ATOM 706 O O . PHE A 1 89 ? 7.452 3.250 -7.785 1.00 93.44 89 PHE A O 1
ATOM 713 N N . ASP A 1 90 ? 5.276 3.648 -7.294 1.00 95.44 90 ASP A N 1
ATOM 714 C CA . ASP A 1 90 ? 5.341 3.411 -5.861 1.00 95.44 90 ASP A CA 1
ATOM 715 C C . ASP A 1 90 ? 4.550 2.148 -5.526 1.00 95.44 90 ASP A C 1
ATOM 717 O O . ASP A 1 90 ? 3.344 2.064 -5.755 1.00 95.44 90 ASP A O 1
ATOM 721 N N . VAL A 1 91 ? 5.222 1.132 -4.987 1.00 96.31 91 VAL A N 1
ATOM 722 C CA . VAL A 1 91 ? 4.593 -0.130 -4.580 1.00 96.31 91 VAL A CA 1
ATOM 723 C C . VAL A 1 91 ? 4.452 -0.172 -3.068 1.00 96.31 91 VAL A C 1
ATOM 725 O O . VAL A 1 91 ? 5.448 -0.147 -2.344 1.00 96.31 91 VAL A O 1
ATOM 728 N N . LEU A 1 92 ? 3.214 -0.286 -2.588 1.00 96.62 92 LEU A N 1
ATOM 729 C CA . LEU A 1 92 ? 2.882 -0.281 -1.165 1.00 96.62 92 LEU A CA 1
ATOM 730 C C . LEU A 1 92 ? 2.191 -1.595 -0.779 1.00 96.62 92 LEU A C 1
ATOM 732 O O . LEU A 1 92 ? 1.004 -1.772 -1.075 1.00 96.62 92 LEU A O 1
ATOM 736 N N . PRO A 1 93 ? 2.894 -2.532 -0.117 1.00 97.06 93 PRO A N 1
ATOM 737 C CA . PRO A 1 93 ? 2.253 -3.705 0.459 1.00 97.06 93 PRO A CA 1
ATOM 738 C C . PRO A 1 93 ? 1.264 -3.312 1.556 1.00 97.06 93 PRO A C 1
ATOM 740 O O . PRO A 1 93 ? 1.579 -2.489 2.421 1.00 97.06 93 PRO A O 1
ATOM 743 N N . ALA A 1 94 ? 0.081 -3.916 1.534 1.00 97.94 94 ALA A N 1
ATOM 744 C CA . ALA A 1 94 ? -0.975 -3.622 2.492 1.00 97.94 94 ALA A CA 1
ATOM 745 C C . ALA A 1 94 ? -1.717 -4.883 2.949 1.00 97.94 94 ALA A C 1
ATOM 747 O O . ALA A 1 94 ? -1.864 -5.851 2.201 1.00 97.94 94 ALA A O 1
ATOM 748 N N . PHE A 1 95 ? -2.205 -4.841 4.184 1.00 97.94 95 PHE A N 1
ATOM 749 C CA . PHE A 1 95 ? -3.236 -5.732 4.690 1.00 97.94 95 PHE A CA 1
ATOM 750 C C . PHE A 1 95 ? -4.570 -5.378 4.024 1.00 97.94 95 PHE A C 1
ATOM 752 O O . PHE A 1 95 ? -4.962 -4.208 3.973 1.00 97.94 95 PHE A O 1
ATOM 759 N N . ASP A 1 96 ? -5.277 -6.389 3.523 1.00 97.06 96 ASP A N 1
ATOM 760 C CA . ASP A 1 96 ? -6.618 -6.222 2.969 1.00 97.06 96 ASP A CA 1
ATOM 761 C C . ASP A 1 96 ? -7.673 -6.103 4.078 1.00 97.06 96 ASP A C 1
ATOM 763 O O . ASP A 1 96 ? -8.397 -7.043 4.403 1.00 97.06 96 ASP A O 1
ATOM 767 N N . ALA A 1 97 ? -7.740 -4.921 4.691 1.00 96.25 97 ALA A N 1
ATOM 768 C CA . ALA A 1 97 ? -8.678 -4.645 5.776 1.00 96.25 97 ALA A CA 1
ATOM 769 C C . ALA A 1 97 ? -10.148 -4.633 5.323 1.00 96.25 97 ALA A C 1
ATOM 771 O O . ALA A 1 97 ? -11.044 -4.752 6.160 1.00 96.25 97 ALA A O 1
ATOM 772 N N . LEU A 1 98 ? -10.400 -4.439 4.025 1.00 94.12 98 LEU A N 1
ATOM 773 C CA . LEU A 1 98 ? -11.742 -4.315 3.459 1.00 94.12 98 LEU A CA 1
ATOM 774 C C . LEU A 1 98 ? -12.245 -5.626 2.851 1.00 94.12 98 LEU A C 1
ATOM 776 O O . LEU A 1 98 ? -13.460 -5.815 2.760 1.00 94.12 98 LEU A O 1
ATOM 780 N N . GLY A 1 99 ? -11.339 -6.526 2.466 1.00 90.81 99 GLY A N 1
ATOM 781 C CA . GLY A 1 99 ? -11.670 -7.729 1.721 1.00 90.81 99 GLY A CA 1
ATOM 782 C C . GLY A 1 99 ? -12.312 -7.379 0.379 1.00 90.81 99 GLY A C 1
ATOM 783 O O . GLY A 1 99 ? -11.984 -6.389 -0.274 1.00 90.81 99 GLY A O 1
ATOM 784 N N . GLN A 1 100 ? -13.302 -8.172 -0.032 1.00 85.69 100 GLN A N 1
ATOM 785 C CA . GLN A 1 100 ? -14.062 -7.889 -1.249 1.00 85.69 100 GLN A CA 1
ATOM 786 C C . GLN A 1 100 ? -15.010 -6.698 -1.047 1.00 85.69 100 GLN A C 1
ATOM 788 O O . GLN A 1 100 ? -16.133 -6.846 -0.561 1.00 85.69 100 GLN A O 1
ATOM 793 N N . LEU A 1 101 ? -14.574 -5.506 -1.458 1.00 79.06 101 LEU A N 1
ATOM 794 C CA . LEU A 1 101 ? -15.397 -4.303 -1.399 1.00 79.06 101 LEU A CA 1
ATOM 795 C C . LEU A 1 101 ? -16.441 -4.277 -2.531 1.00 79.06 101 LEU A C 1
ATOM 797 O O . LEU A 1 101 ? -16.115 -4.162 -3.713 1.00 79.06 101 LEU A O 1
ATOM 801 N N . THR A 1 102 ? -17.726 -4.295 -2.176 1.00 76.00 102 THR A N 1
ATOM 802 C CA . THR A 1 102 ? -18.827 -4.047 -3.120 1.00 76.00 102 THR A CA 1
ATOM 803 C C . THR A 1 102 ? -19.107 -2.548 -3.257 1.00 76.00 102 THR A C 1
ATOM 805 O O . THR A 1 102 ? -19.198 -1.830 -2.259 1.00 76.00 102 THR A O 1
ATOM 808 N N . LYS A 1 103 ? -19.285 -2.058 -4.494 1.00 67.81 103 LYS A N 1
ATOM 809 C CA . LYS A 1 103 ? -19.581 -0.638 -4.769 1.00 67.81 103 LYS A CA 1
ATOM 810 C C . LYS A 1 103 ? -20.792 -0.145 -3.964 1.00 67.81 103 LYS A C 1
ATOM 812 O O . LYS A 1 103 ? -21.834 -0.789 -3.958 1.00 67.81 103 LYS A O 1
ATOM 817 N N . GLY A 1 104 ? -20.653 1.025 -3.336 1.00 67.50 104 GLY A N 1
ATOM 818 C CA . GLY A 1 104 ? -21.722 1.681 -2.571 1.00 67.50 104 GLY A CA 1
ATOM 819 C C . GLY A 1 104 ? -21.922 1.153 -1.147 1.00 67.50 104 GLY A C 1
ATOM 820 O O . GLY A 1 104 ? -22.768 1.677 -0.425 1.00 67.50 104 GLY A O 1
ATOM 821 N N . TYR A 1 105 ? -21.148 0.154 -0.719 1.00 78.19 105 TYR A N 1
ATOM 822 C CA . TYR A 1 105 ? -21.254 -0.413 0.621 1.00 78.19 105 TYR A CA 1
ATOM 823 C C . TYR A 1 105 ? -20.325 0.294 1.614 1.00 78.19 105 TYR A C 1
ATOM 825 O O . TYR A 1 105 ? -19.179 0.622 1.298 1.00 78.19 105 TYR A O 1
ATOM 833 N N . ARG A 1 106 ? -20.818 0.523 2.835 1.00 87.62 106 ARG A N 1
ATOM 834 C CA . ARG A 1 106 ? -19.996 1.022 3.943 1.00 87.62 106 ARG A CA 1
ATOM 835 C C . ARG A 1 106 ? -19.274 -0.158 4.596 1.00 87.62 106 ARG A C 1
ATOM 837 O O . ARG A 1 106 ? -19.954 -1.110 4.976 1.00 87.62 106 ARG A O 1
ATOM 844 N N . PRO A 1 107 ? -17.943 -0.103 4.777 1.00 91.06 107 PRO A N 1
ATOM 845 C CA . PRO A 1 107 ? -17.228 -1.136 5.514 1.00 91.06 107 PRO A CA 1
ATOM 846 C C . PRO A 1 107 ? -17.816 -1.339 6.911 1.00 91.06 107 PRO A C 1
ATOM 848 O O . PRO A 1 107 ? -18.346 -0.407 7.521 1.00 91.06 107 PRO A O 1
ATOM 851 N N . SER A 1 108 ? -17.684 -2.559 7.430 1.00 92.94 108 SER A N 1
ATOM 852 C CA . SER A 1 108 ? -18.042 -2.876 8.811 1.00 92.94 108 SER A CA 1
ATOM 853 C C . SER A 1 108 ? -17.325 -1.911 9.778 1.00 92.94 108 SER A C 1
ATOM 855 O O . SER A 1 108 ? -16.098 -1.794 9.717 1.00 92.94 108 SER A O 1
ATOM 857 N N . PRO A 1 109 ? -18.045 -1.235 10.699 1.00 95.62 109 PRO A N 1
ATOM 858 C CA . PRO A 1 109 ? -17.430 -0.332 11.674 1.00 95.62 109 PRO A CA 1
ATOM 859 C C . PRO A 1 109 ? -16.359 -0.999 12.543 1.00 95.62 109 PRO A C 1
ATOM 861 O O . PRO A 1 109 ? -15.422 -0.336 12.978 1.00 95.62 109 PRO A O 1
ATOM 864 N N . GLN A 1 110 ? -16.456 -2.316 12.755 1.00 96.69 110 GLN A N 1
ATOM 865 C CA . GLN A 1 110 ? -15.473 -3.102 13.501 1.00 96.69 110 GLN A CA 1
ATOM 866 C C . GLN A 1 110 ? -14.070 -3.037 12.875 1.00 96.69 110 GLN A C 1
ATOM 868 O O . GLN A 1 110 ? -13.084 -3.134 13.601 1.00 96.69 110 GLN A O 1
ATOM 873 N N . ILE A 1 111 ? -13.958 -2.827 11.558 1.00 96.69 111 ILE A N 1
ATOM 874 C CA . ILE A 1 111 ? -12.669 -2.605 10.884 1.00 96.69 111 ILE A CA 1
ATOM 875 C C . ILE A 1 111 ? -12.014 -1.319 11.407 1.00 96.69 111 ILE A C 1
ATOM 877 O O . ILE A 1 111 ? -10.830 -1.315 11.739 1.00 96.69 111 ILE A O 1
ATOM 881 N N . TYR A 1 112 ? -12.790 -0.238 11.529 1.00 97.25 112 TYR A N 1
ATOM 882 C CA . TYR A 1 112 ? -12.293 1.041 12.036 1.00 97.25 112 TYR A CA 1
ATOM 883 C C . TYR A 1 112 ? -12.011 1.009 13.537 1.00 97.25 112 TYR A C 1
ATOM 885 O O . TYR A 1 112 ? -11.046 1.630 13.964 1.00 97.25 112 TYR A O 1
ATOM 893 N N . VAL A 1 113 ? -12.790 0.265 14.330 1.00 98.06 113 VAL A N 1
ATOM 894 C CA . VAL A 1 113 ? -12.493 0.055 15.761 1.00 98.06 113 VAL A CA 1
ATOM 895 C C . VAL A 1 113 ? -11.106 -0.570 15.926 1.00 98.06 113 VAL A C 1
ATOM 897 O O . VAL A 1 113 ? -10.264 0.011 16.602 1.00 98.06 113 VAL A O 1
ATOM 900 N N . LYS A 1 114 ? -10.829 -1.672 15.213 1.00 97.38 114 LYS A N 1
ATOM 901 C CA . LYS A 1 114 ? -9.508 -2.325 15.228 1.00 97.38 114 LYS A CA 1
ATOM 902 C C . LYS A 1 114 ? -8.388 -1.389 14.770 1.00 97.38 114 LYS A C 1
ATOM 904 O O . LYS A 1 114 ? -7.313 -1.383 15.357 1.00 97.38 114 LYS A O 1
ATOM 909 N N . LEU A 1 115 ? -8.636 -0.591 13.727 1.00 98.12 115 LEU A N 1
ATOM 910 C CA . LEU A 1 115 ? -7.677 0.411 13.255 1.00 98.12 115 LEU A CA 1
ATOM 911 C C . LEU A 1 115 ? -7.358 1.442 14.346 1.00 98.12 115 LEU A C 1
ATOM 913 O O . LEU A 1 115 ? -6.193 1.755 14.561 1.00 98.12 115 LEU A O 1
ATOM 917 N N . ILE A 1 116 ? -8.384 1.982 15.009 1.00 98.06 116 ILE A N 1
ATOM 918 C CA . ILE A 1 116 ? -8.229 3.002 16.053 1.00 98.06 116 ILE A CA 1
ATOM 919 C C . ILE A 1 116 ? -7.461 2.424 17.243 1.00 98.06 116 ILE A C 1
ATOM 921 O O . ILE A 1 116 ? -6.510 3.050 17.699 1.00 98.06 116 ILE A O 1
ATOM 925 N N . GLU A 1 117 ? -7.818 1.225 17.706 1.00 97.38 117 GLU A N 1
ATOM 926 C CA . GLU A 1 117 ? -7.115 0.535 18.796 1.00 97.38 117 GLU A CA 1
ATOM 927 C C . GLU A 1 117 ? -5.619 0.348 18.482 1.00 97.38 117 GLU A C 1
ATOM 929 O O . GLU A 1 117 ? -4.754 0.700 19.293 1.00 97.38 117 GLU A O 1
ATOM 934 N N . GLU A 1 118 ? -5.296 -0.130 17.277 1.00 97.12 118 GLU A N 1
ATOM 935 C CA . GLU A 1 118 ? -3.912 -0.320 16.831 1.00 97.12 118 GLU A CA 1
ATOM 936 C C . GLU A 1 118 ? -3.158 1.017 16.713 1.00 97.12 118 GLU A C 1
ATOM 938 O O . GLU A 1 118 ? -2.037 1.162 17.205 1.00 97.12 118 GLU A O 1
ATOM 943 N N . CYS A 1 119 ? -3.771 2.024 16.085 1.00 97.44 119 CYS A N 1
ATOM 944 C CA . CYS A 1 119 ? -3.152 3.334 15.896 1.00 97.44 119 CYS A CA 1
ATOM 945 C C . CYS A 1 119 ? -2.918 4.052 17.227 1.00 97.44 119 CYS A C 1
ATOM 947 O O . CYS A 1 119 ? -1.822 4.565 17.436 1.00 97.44 119 CYS A O 1
ATOM 949 N N . THR A 1 120 ? -3.900 4.078 18.131 1.00 97.00 120 THR A N 1
ATOM 950 C CA . THR A 1 120 ? -3.795 4.791 19.412 1.00 97.00 120 THR A CA 1
ATOM 951 C C . THR A 1 120 ? -2.804 4.117 20.357 1.00 97.00 120 THR A C 1
ATOM 953 O O . THR A 1 120 ? -2.031 4.810 21.019 1.00 97.00 120 THR A O 1
ATOM 956 N N . SER A 1 121 ? -2.761 2.781 20.397 1.00 96.00 121 SER A N 1
ATOM 957 C CA . SER A 1 121 ? -1.792 2.060 21.236 1.00 96.00 121 SER A CA 1
ATOM 958 C C . SER A 1 121 ? -0.338 2.310 20.813 1.00 96.00 121 SER A C 1
ATOM 960 O O . SER A 1 121 ? 0.554 2.322 21.663 1.00 96.00 121 SER A O 1
ATOM 962 N N . ARG A 1 122 ? -0.093 2.575 19.521 1.00 95.12 122 ARG A N 1
ATOM 963 C CA . ARG A 1 122 ? 1.253 2.784 18.957 1.00 95.12 122 ARG A CA 1
ATOM 964 C C . ARG A 1 122 ? 1.581 4.222 18.548 1.00 95.12 122 ARG A C 1
ATOM 966 O O . ARG A 1 122 ? 2.729 4.474 18.190 1.00 95.12 122 ARG A O 1
ATOM 973 N N . LYS A 1 123 ? 0.622 5.153 18.614 1.00 96.06 123 LYS A N 1
ATOM 974 C CA . LYS A 1 123 ? 0.724 6.537 18.098 1.00 96.06 123 LYS A CA 1
ATOM 975 C C . LYS A 1 123 ? 1.080 6.582 16.606 1.00 96.06 123 LYS A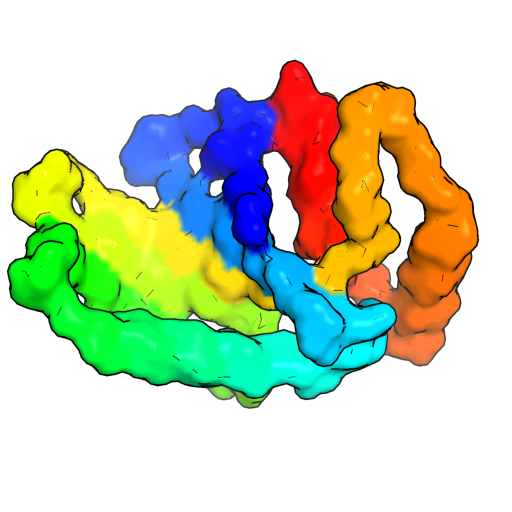 C 1
ATOM 977 O O . LYS A 1 123 ? 2.053 7.213 16.192 1.00 96.06 123 LYS A O 1
ATOM 982 N N . LEU A 1 124 ? 0.332 5.812 15.818 1.00 95.44 124 LEU A N 1
ATOM 983 C CA . LEU A 1 124 ? 0.539 5.602 14.381 1.00 95.44 124 LEU A CA 1
ATOM 984 C C . LEU A 1 124 ? -0.671 6.067 13.561 1.00 95.44 124 LEU A C 1
ATOM 986 O O . LEU A 1 124 ? -1.117 5.395 12.628 1.00 95.44 124 LEU A O 1
ATOM 990 N N . GLU A 1 125 ? -1.252 7.205 13.924 1.00 95.75 125 GLU A N 1
ATOM 991 C CA . GLU A 1 125 ? -2.402 7.772 13.229 1.00 95.75 125 GLU A CA 1
ATOM 992 C C . GLU A 1 125 ? -2.084 8.004 11.739 1.00 95.75 125 GLU A C 1
ATOM 994 O O . GLU A 1 125 ? -1.093 8.633 11.369 1.00 95.75 125 GLU A O 1
ATOM 999 N N . GLY A 1 126 ? -2.927 7.457 10.857 1.00 94.06 126 GLY A N 1
ATOM 1000 C CA . GLY A 1 126 ? -2.764 7.559 9.401 1.00 94.06 126 GLY A CA 1
ATOM 1001 C C . GLY A 1 126 ? -1.782 6.560 8.766 1.00 94.06 126 GLY A C 1
ATOM 1002 O O . GLY A 1 126 ? -1.714 6.490 7.536 1.00 94.06 126 GLY A O 1
ATOM 1003 N N . GLU A 1 127 ? -1.075 5.744 9.557 1.00 95.31 127 GLU A N 1
ATOM 1004 C CA . GLU A 1 127 ? -0.095 4.751 9.076 1.00 95.31 127 GLU A CA 1
ATOM 1005 C C . GLU A 1 127 ? -0.675 3.787 8.034 1.00 95.31 127 GLU A C 1
ATOM 1007 O O . GLU A 1 127 ? -0.026 3.479 7.035 1.00 95.31 127 GLU A O 1
ATOM 1012 N N . PHE A 1 128 ? -1.912 3.342 8.254 1.00 97.00 128 PHE A N 1
ATOM 1013 C CA . PHE A 1 128 ? -2.570 2.284 7.483 1.00 97.00 128 PHE A CA 1
ATOM 1014 C C . PHE A 1 128 ? -3.538 2.817 6.424 1.00 97.00 128 PHE A C 1
ATOM 1016 O O . PHE A 1 128 ? -4.465 2.127 6.005 1.00 97.00 128 PHE A O 1
ATOM 1023 N N . SER A 1 129 ? -3.345 4.059 5.977 1.00 95.94 129 SER A N 1
ATOM 1024 C CA . SER A 1 129 ? -4.190 4.675 4.948 1.00 95.94 129 SER A CA 1
ATOM 1025 C C . SER A 1 129 ? -4.232 3.869 3.637 1.00 95.94 129 SER A C 1
ATOM 1027 O O . SER A 1 129 ? -5.259 3.872 2.957 1.00 95.94 129 SER A O 1
ATOM 1029 N N . THR A 1 130 ? -3.170 3.119 3.320 1.00 96.50 130 THR A N 1
ATOM 1030 C CA . THR A 1 130 ? -3.086 2.233 2.146 1.00 96.50 130 THR A CA 1
ATOM 1031 C C . THR A 1 130 ? -4.100 1.089 2.172 1.00 96.50 130 THR A C 1
ATOM 1033 O O . THR A 1 130 ? -4.604 0.701 1.120 1.00 96.50 130 THR A O 1
ATOM 1036 N N . CYS A 1 131 ? -4.499 0.609 3.355 1.00 97.19 131 CYS A N 1
ATOM 1037 C CA . CYS A 1 131 ? -5.534 -0.422 3.503 1.00 97.19 131 CYS A CA 1
ATOM 1038 C C . CYS A 1 131 ? -6.905 0.039 2.984 1.00 97.19 131 CYS A C 1
ATOM 1040 O O . CYS A 1 131 ? -7.782 -0.772 2.709 1.00 97.19 131 CYS A O 1
ATOM 1042 N N . PHE A 1 132 ? -7.096 1.354 2.850 1.00 96.25 132 PHE A N 1
ATOM 1043 C CA . PHE A 1 132 ? -8.355 1.984 2.463 1.00 96.25 132 PHE A CA 1
ATOM 1044 C C . PHE A 1 132 ? -8.263 2.698 1.110 1.00 96.25 132 PHE A C 1
ATOM 1046 O O . PHE A 1 132 ? -9.128 3.514 0.779 1.00 96.25 132 PHE A O 1
ATOM 1053 N N . THR A 1 133 ? -7.234 2.414 0.303 1.00 95.12 133 THR A N 1
ATOM 1054 C CA . THR A 1 133 ? -7.016 3.076 -0.993 1.00 95.12 133 THR A CA 1
ATOM 1055 C C . THR A 1 133 ? -8.211 2.953 -1.935 1.00 95.12 133 THR A C 1
ATOM 1057 O O . THR A 1 133 ? -8.495 3.888 -2.684 1.00 95.12 133 THR A O 1
ATOM 1060 N N . GLU A 1 134 ? -8.967 1.857 -1.883 1.00 93.94 134 GLU A N 1
ATOM 1061 C CA . GLU A 1 134 ? -10.177 1.720 -2.696 1.00 93.94 134 GLU A CA 1
ATOM 1062 C C . GLU A 1 134 ? -11.266 2.726 -2.322 1.00 93.94 134 GLU A C 1
ATOM 1064 O O . GLU A 1 134 ? -11.877 3.305 -3.221 1.00 93.94 134 GLU A O 1
ATOM 1069 N N . LEU A 1 135 ? -11.452 3.002 -1.028 1.00 93.75 135 LEU A N 1
ATOM 1070 C CA . LEU A 1 135 ? -12.382 4.028 -0.550 1.00 93.75 135 LEU A CA 1
ATOM 1071 C C . LEU A 1 135 ? -11.885 5.428 -0.908 1.00 93.75 135 LEU A C 1
ATOM 1073 O O . LEU A 1 135 ? -12.657 6.243 -1.398 1.00 93.75 135 LEU A O 1
ATOM 1077 N N . GLN A 1 136 ? -10.588 5.697 -0.732 1.00 93.50 136 GLN A N 1
ATOM 1078 C CA . GLN A 1 136 ? -9.987 6.980 -1.117 1.00 93.50 136 GLN A CA 1
ATOM 1079 C C . GLN A 1 136 ? -10.136 7.257 -2.615 1.00 93.50 136 GLN A C 1
ATOM 1081 O O . GLN A 1 136 ? -10.332 8.398 -3.026 1.00 93.50 136 GLN A O 1
ATOM 1086 N N . ARG A 1 137 ? -10.017 6.211 -3.439 1.00 91.38 137 ARG A N 1
ATOM 1087 C CA . ARG A 1 137 ? -10.247 6.283 -4.879 1.00 91.38 137 ARG A CA 1
ATOM 1088 C C . ARG A 1 137 ? -11.721 6.528 -5.185 1.00 91.38 137 ARG A C 1
ATOM 1090 O O . ARG A 1 137 ? -12.018 7.415 -5.973 1.00 91.38 137 ARG A O 1
ATOM 1097 N N . ALA A 1 138 ? -12.620 5.757 -4.574 1.00 90.06 138 ALA A N 1
ATOM 1098 C CA . ALA A 1 138 ? -14.066 5.872 -4.770 1.00 90.06 138 ALA A CA 1
ATOM 1099 C C . ALA A 1 138 ? -14.647 7.198 -4.258 1.00 90.06 138 ALA A C 1
ATOM 1101 O O . ALA A 1 138 ? -15.726 7.585 -4.672 1.00 90.06 138 ALA A O 1
ATOM 1102 N N . PHE A 1 139 ? -13.950 7.895 -3.361 1.00 91.19 139 PHE A N 1
ATOM 1103 C CA . PHE A 1 139 ? -14.372 9.210 -2.888 1.00 91.19 139 PHE A CA 1
ATOM 1104 C C . PHE A 1 139 ? -14.230 10.308 -3.955 1.00 91.19 139 PHE A C 1
ATOM 1106 O O . PHE A 1 139 ? -14.971 11.285 -3.927 1.00 91.19 139 PHE A O 1
ATOM 1113 N N . LEU A 1 140 ? -13.270 10.167 -4.876 1.00 89.50 140 LEU A N 1
ATOM 1114 C CA . LEU A 1 140 ? -12.979 11.165 -5.915 1.00 89.50 140 LEU A CA 1
ATOM 1115 C C . LEU A 1 140 ? -13.461 10.760 -7.311 1.00 89.50 140 LEU A C 1
ATOM 1117 O O . LEU A 1 140 ? -13.532 11.616 -8.189 1.00 89.50 140 LEU A O 1
ATOM 1121 N N . LYS A 1 141 ? -13.744 9.471 -7.516 1.00 77.88 141 LYS A N 1
ATOM 1122 C CA . LYS A 1 141 ? -14.318 8.927 -8.750 1.00 77.88 141 LYS A CA 1
ATOM 1123 C C . LYS A 1 141 ? -15.831 8.873 -8.677 1.00 77.88 141 LYS A C 1
ATOM 1125 O O . LYS A 1 141 ? -16.448 9.203 -9.710 1.00 77.88 141 LYS A O 1
#

Secondary structure (DSSP, 8-state):
-EE-HHHHHT-PPTTT--EEEEEE-TT--SHHHHHHHHHHHHHHHHHHHHHS-HHHHTEEEEEPPPSSSS-S-EEEEEEETT-SS-EEEEEEEE--SS-SPPTTPPPPHHHHHHHHHHHHHHT-TTTTGGGGHHHHHHHH-

Solvent-accessible surface area (backbone atoms only — not comparable to full-atom values): 8208 Å² total; per-residue (Å²): 112,43,66,24,58,43,59,41,31,73,66,59,52,91,99,74,55,53,42,31,36,36,37,59,38,88,89,27,83,37,73,66,44,30,71,75,42,31,29,59,53,46,51,50,53,48,52,50,62,70,67,48,66,40,83,82,70,55,42,47,79,50,75,56,84,75,93,57,89,65,47,76,59,46,41,32,36,40,37,34,88,91,42,97,60,75,42,44,32,37,39,28,67,28,22,60,71,64,64,87,76,58,91,94,63,79,76,64,66,68,53,54,52,54,49,48,54,56,20,65,77,66,74,41,80,73,72,66,54,66,40,42,35,68,57,63,25,60,73,67,96

Mean predicted aligned error: 4.97 Å

Foldseek 3Di:
DAWFDCRLQVNDDPPPDATEAEAADPQQAAPVSLQVCVLVVLVVVVVCLVVPDCVVPQKDKAWDDDPDSRDQWTWIWIDGPPDPDIHIYTYGYAHQLQPDDDPPDDGDVVSVVRVCVVCVVPVNPPVRVSNCRVVVSVVND

Radius of gyration: 16.35 Å; Cα contacts (8 Å, |Δi|>4): 210; chains: 1; bounding box: 40×29×48 Å